Protein AF-A0A833ALJ0-F1 (afdb_monomer_lite)

Radius of gyration: 13.1 Å; chains: 1; bounding box: 25×31×36 Å

Sequence (56 aa):
MHGIQEWLSFYYKSPMVAKDLYPEHDIFIQLMKLKNTLRHLKGEDLITHLGLEYYD

Foldseek 3Di:
DDDADQLVLLVDPDGDDDPPDDRDDPNVVSVLSVVQVVCVVVVHDRDDPPPPVVVD

Secondary structure (DSSP, 8-state):
--S--GGGGGG-SS----TTPPPP--HHHHHHHHHHHHHHHHTPPPP-TT-GGG--

pLDDT: mean 89.47, std 11.44, range [56.19, 97.12]

Structure (mmCIF, N/CA/C/O backbone):
data_AF-A0A833ALJ0-F1
#
_entry.id   AF-A0A833ALJ0-F1
#
loop_
_atom_site.group_PDB
_atom_site.id
_atom_site.type_symbol
_atom_site.label_atom_id
_atom_site.label_alt_id
_atom_site.label_comp_id
_atom_site.label_asym_id
_atom_site.label_entity_id
_atom_site.label_seq_id
_atom_site.pdbx_PDB_ins_code
_atom_site.Cartn_x
_atom_site.Cartn_y
_atom_site.Cartn_z
_atom_site.occupancy
_atom_site.B_iso_or_equiv
_atom_site.auth_seq_id
_atom_site.auth_comp_id
_atom_site.auth_asym_id
_atom_site.auth_atom_id
_atom_site.pdbx_PDB_model_num
ATOM 1 N N . MET A 1 1 ? -11.795 -11.494 -0.467 1.00 73.31 1 MET A N 1
ATOM 2 C CA . MET A 1 1 ? -10.832 -11.018 -1.488 1.00 73.31 1 MET A CA 1
ATOM 3 C C . MET A 1 1 ? -10.395 -12.212 -2.325 1.00 73.31 1 MET A C 1
ATOM 5 O O . MET A 1 1 ? -10.127 -13.252 -1.739 1.00 73.31 1 MET A O 1
ATOM 9 N N . HIS A 1 2 ? -10.381 -12.100 -3.654 1.00 82.88 2 HIS A N 1
ATOM 10 C CA . HIS A 1 2 ? -9.895 -13.134 -4.579 1.00 82.88 2 HIS A CA 1
ATOM 11 C C . HIS A 1 2 ? -9.026 -12.475 -5.663 1.00 82.88 2 HIS A C 1
ATOM 13 O O . HIS A 1 2 ? -9.159 -11.276 -5.895 1.00 82.88 2 HIS A O 1
ATOM 19 N N . GLY A 1 3 ? -8.146 -13.239 -6.313 1.00 91.31 3 GLY A N 1
ATOM 20 C CA . GLY A 1 3 ? -7.247 -12.720 -7.351 1.00 91.31 3 GLY A CA 1
ATOM 21 C C . GLY A 1 3 ? -5.942 -12.117 -6.812 1.00 91.31 3 GLY A C 1
ATOM 22 O O . GLY A 1 3 ? -5.429 -12.552 -5.780 1.00 91.31 3 GLY A O 1
ATOM 23 N N . ILE A 1 4 ? -5.386 -11.147 -7.548 1.00 93.19 4 ILE A N 1
ATOM 24 C CA . ILE A 1 4 ? -4.094 -10.508 -7.254 1.00 93.19 4 ILE A CA 1
ATOM 25 C C . ILE A 1 4 ? -4.236 -9.592 -6.033 1.00 93.19 4 ILE A C 1
ATOM 27 O O . ILE A 1 4 ? -5.057 -8.678 -6.011 1.00 93.19 4 ILE A O 1
ATOM 31 N N . GLN A 1 5 ? -3.423 -9.838 -5.008 1.00 94.50 5 GLN A N 1
ATOM 32 C CA . GLN A 1 5 ? -3.434 -9.089 -3.751 1.00 94.50 5 GLN A CA 1
ATOM 33 C C . GLN A 1 5 ? -2.337 -8.021 -3.756 1.00 94.50 5 GLN A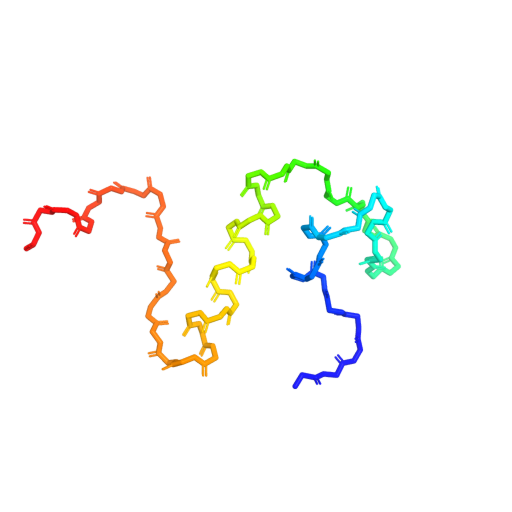 C 1
ATOM 35 O O . GLN A 1 5 ? -1.309 -8.168 -3.100 1.00 94.50 5 GLN A O 1
ATOM 40 N N . GLU A 1 6 ? -2.558 -6.937 -4.502 1.00 92.50 6 GLU A N 1
ATOM 41 C CA . GLU A 1 6 ? -1.547 -5.884 -4.705 1.00 92.50 6 GLU A CA 1
ATOM 42 C C . GLU A 1 6 ? -1.073 -5.224 -3.401 1.00 92.50 6 GLU A C 1
ATOM 44 O O . GLU A 1 6 ? 0.060 -4.773 -3.317 1.00 92.50 6 GLU A O 1
ATOM 49 N N . TRP A 1 7 ? -1.892 -5.208 -2.348 1.00 94.19 7 TRP A N 1
ATOM 50 C CA . TRP A 1 7 ? -1.532 -4.652 -1.037 1.00 94.19 7 TRP A CA 1
ATOM 51 C C . TRP A 1 7 ? -0.434 -5.442 -0.299 1.00 94.19 7 TRP A C 1
ATOM 53 O O . TRP A 1 7 ? 0.157 -4.925 0.647 1.00 94.19 7 TRP A O 1
ATOM 63 N N . LEU A 1 8 ? -0.116 -6.663 -0.745 1.00 95.62 8 LEU A N 1
ATOM 64 C CA . LEU A 1 8 ? 1.032 -7.437 -0.258 1.00 95.62 8 LEU A CA 1
ATOM 65 C C . LEU A 1 8 ? 2.347 -7.062 -0.962 1.00 95.62 8 LEU A C 1
ATOM 67 O O . LEU A 1 8 ? 3.396 -7.595 -0.601 1.00 95.62 8 LEU A O 1
ATOM 71 N N . SER A 1 9 ? 2.322 -6.137 -1.932 1.00 96.00 9 SER A N 1
ATOM 72 C CA . SER A 1 9 ? 3.498 -5.700 -2.700 1.00 96.00 9 SER A CA 1
ATOM 73 C C . SER A 1 9 ? 4.668 -5.251 -1.827 1.00 96.00 9 SER A C 1
ATOM 75 O O . SER A 1 9 ? 5.811 -5.424 -2.232 1.00 96.00 9 SER A O 1
ATOM 77 N N . PHE A 1 10 ? 4.389 -4.735 -0.625 1.00 97.12 10 PHE A N 1
ATOM 78 C CA . PHE A 1 10 ? 5.390 -4.300 0.354 1.00 97.12 10 PHE A CA 1
ATOM 79 C C . PHE A 1 10 ? 6.463 -5.362 0.657 1.00 97.12 10 PHE A C 1
ATOM 81 O O . PHE A 1 10 ? 7.609 -5.025 0.941 1.00 97.12 10 PHE A O 1
ATOM 88 N N . TYR A 1 11 ? 6.116 -6.649 0.580 1.00 97.00 11 TYR A N 1
ATOM 89 C CA . TYR A 1 11 ? 7.036 -7.746 0.889 1.00 97.00 11 TYR A CA 1
ATOM 90 C C . TYR A 1 11 ? 7.797 -8.291 -0.328 1.00 97.00 11 TYR A C 1
ATOM 92 O O . TYR A 1 11 ? 8.647 -9.168 -0.170 1.00 97.00 11 TYR A O 1
ATOM 100 N N . TYR A 1 12 ? 7.513 -7.808 -1.540 1.00 96.69 12 TYR A N 1
ATOM 101 C CA . TYR A 1 12 ? 8.036 -8.390 -2.774 1.00 96.69 12 TYR A CA 1
ATOM 102 C C . TYR A 1 12 ? 8.875 -7.396 -3.570 1.00 96.69 12 TYR A C 1
ATOM 104 O O . TYR A 1 12 ? 8.457 -6.280 -3.859 1.00 96.69 12 TYR A O 1
ATOM 112 N N . LYS A 1 13 ? 10.047 -7.853 -4.026 1.00 95.06 13 LYS A N 1
ATOM 113 C CA . LYS A 1 13 ? 10.911 -7.065 -4.917 1.00 95.06 13 LYS A CA 1
ATOM 114 C C . LYS A 1 13 ? 10.285 -6.836 -6.298 1.00 95.06 13 LYS A C 1
ATOM 116 O O . LYS A 1 13 ? 10.533 -5.795 -6.893 1.00 95.06 13 LYS A O 1
ATOM 121 N N . SER A 1 14 ? 9.480 -7.787 -6.776 1.00 95.25 14 SER A N 1
ATOM 122 C CA . SER A 1 14 ? 8.752 -7.719 -8.050 1.00 95.25 14 SER A CA 1
ATOM 123 C C . SER A 1 14 ? 7.254 -7.925 -7.797 1.00 95.25 14 SER A C 1
ATOM 125 O O . SER A 1 14 ? 6.787 -9.066 -7.837 1.00 95.25 14 SER A O 1
ATOM 127 N N . PRO A 1 15 ? 6.506 -6.858 -7.467 1.00 95.62 15 PRO A N 1
ATOM 128 C CA . PRO A 1 15 ? 5.080 -6.944 -7.178 1.00 95.62 15 PRO A CA 1
ATOM 129 C C . PRO A 1 15 ? 4.271 -7.470 -8.361 1.00 95.62 15 PRO A C 1
ATOM 131 O O . PRO A 1 15 ? 4.485 -7.070 -9.505 1.00 95.62 15 PRO A O 1
ATOM 134 N N . MET A 1 16 ? 3.305 -8.340 -8.074 1.00 95.31 16 MET A 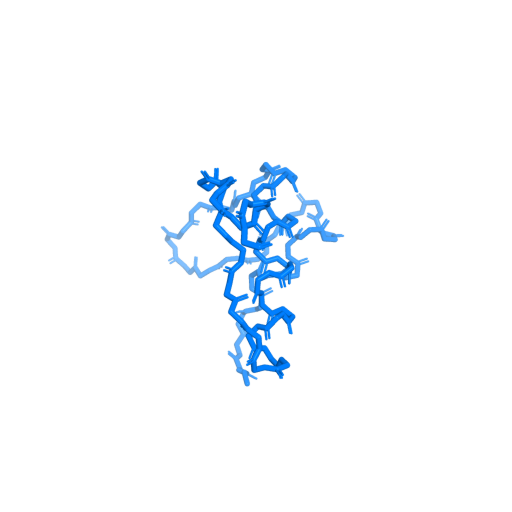N 1
ATOM 135 C CA . MET A 1 16 ? 2.311 -8.755 -9.057 1.00 95.31 16 MET A CA 1
ATOM 136 C C . MET A 1 16 ? 1.209 -7.697 -9.137 1.00 95.31 16 MET A C 1
ATOM 138 O O . MET A 1 16 ? 0.667 -7.299 -8.107 1.00 95.31 16 MET A O 1
ATOM 142 N N . VAL A 1 17 ? 0.870 -7.276 -10.353 1.00 95.00 17 VAL A N 1
ATOM 143 C CA . VAL A 1 17 ? -0.204 -6.316 -10.642 1.00 95.00 17 VAL A CA 1
ATOM 144 C C . VAL A 1 17 ? -1.100 -6.842 -11.753 1.00 95.00 17 VAL A C 1
ATOM 146 O O . VAL A 1 17 ? -0.729 -7.781 -12.467 1.00 95.00 17 VAL A O 1
ATOM 149 N N . ALA A 1 18 ? -2.298 -6.272 -11.887 1.00 94.19 18 ALA A N 1
ATOM 150 C CA . ALA A 1 18 ? -3.170 -6.608 -13.008 1.00 94.19 18 ALA A CA 1
ATOM 151 C C . ALA A 1 18 ? -2.502 -6.295 -14.361 1.00 94.19 18 ALA A C 1
ATOM 153 O O . ALA A 1 18 ? -1.574 -5.488 -14.460 1.00 94.19 18 ALA A O 1
ATOM 154 N N . LYS A 1 19 ? -2.983 -6.952 -15.422 1.00 94.44 19 LYS A N 1
ATOM 155 C CA . LYS A 1 19 ? -2.494 -6.714 -16.782 1.00 94.44 19 LYS A CA 1
ATOM 156 C C . LYS A 1 19 ? -2.623 -5.223 -17.124 1.00 94.44 19 LYS A C 1
ATOM 158 O O . LYS A 1 19 ? -3.626 -4.605 -16.784 1.00 94.44 19 LYS A O 1
ATOM 163 N N . ASP A 1 20 ? -1.605 -4.685 -17.791 1.00 94.12 20 ASP A N 1
ATOM 164 C CA . ASP A 1 20 ? -1.521 -3.289 -18.239 1.00 94.12 20 ASP A CA 1
ATOM 165 C C . ASP A 1 20 ? -1.342 -2.241 -17.113 1.00 94.12 20 ASP A C 1
ATOM 167 O O . ASP A 1 20 ? -1.334 -1.043 -17.391 1.00 94.12 20 ASP A O 1
ATOM 171 N N . LEU A 1 21 ? -1.117 -2.665 -15.858 1.00 93.31 21 LEU A N 1
ATOM 172 C CA . LEU A 1 21 ? -0.699 -1.778 -14.765 1.00 93.31 21 LEU A CA 1
ATOM 173 C C . LEU A 1 21 ? 0.824 -1.772 -14.577 1.00 93.31 21 LEU A C 1
ATOM 175 O O . LEU A 1 21 ? 1.502 -2.784 -14.754 1.00 93.31 21 LEU A O 1
ATOM 179 N N . TYR A 1 22 ? 1.356 -0.622 -14.159 1.00 93.50 22 TYR A N 1
ATOM 180 C CA . TYR A 1 22 ? 2.744 -0.508 -13.716 1.00 93.50 22 TYR A CA 1
ATOM 181 C C . TYR A 1 22 ? 2.877 -0.977 -12.255 1.00 93.50 22 TYR A C 1
ATOM 183 O O . TYR A 1 22 ? 2.094 -0.531 -11.409 1.00 93.50 22 TYR A O 1
ATOM 191 N N . PRO A 1 23 ? 3.846 -1.852 -11.925 1.00 95.19 23 PRO A N 1
ATOM 192 C CA . PRO A 1 23 ? 4.089 -2.262 -10.549 1.00 95.19 23 PRO A CA 1
ATOM 193 C C . PRO A 1 2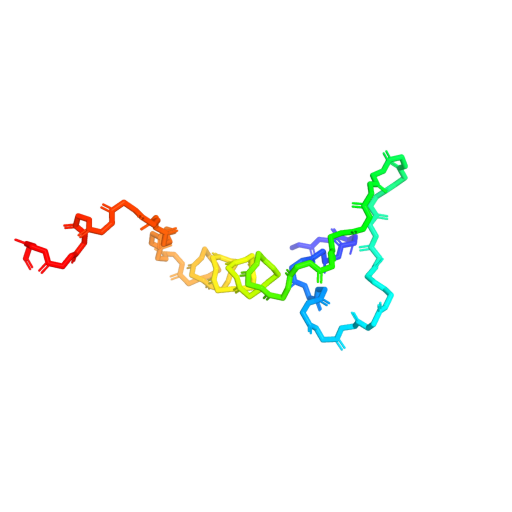3 ? 4.635 -1.098 -9.718 1.00 95.19 23 PRO A C 1
ATOM 195 O O . PRO A 1 23 ? 5.678 -0.527 -10.023 1.00 95.19 23 PRO A O 1
ATOM 198 N N . GLU A 1 24 ? 3.932 -0.757 -8.639 1.00 95.94 24 GLU A N 1
ATOM 199 C CA . GLU A 1 24 ? 4.392 0.247 -7.677 1.00 95.94 24 GLU A CA 1
ATOM 200 C C . GLU A 1 24 ? 5.645 -0.251 -6.946 1.00 95.94 24 GLU A C 1
ATOM 202 O O . GLU A 1 24 ? 5.636 -1.369 -6.436 1.00 95.94 24 GLU A O 1
ATOM 207 N N . HIS A 1 25 ? 6.681 0.580 -6.835 1.00 96.50 25 HIS A N 1
ATOM 208 C CA . HIS A 1 25 ? 7.945 0.262 -6.157 1.00 96.50 25 HIS A CA 1
ATOM 209 C C . HIS A 1 25 ? 8.320 1.264 -5.052 1.00 96.50 25 HIS A C 1
ATOM 211 O O . HIS A 1 25 ? 9.312 1.051 -4.354 1.00 96.50 25 HIS A O 1
ATOM 217 N N . ASP A 1 26 ? 7.538 2.326 -4.850 1.00 96.62 26 ASP A N 1
ATOM 218 C CA . ASP A 1 26 ? 7.685 3.219 -3.707 1.00 96.62 26 ASP A CA 1
ATOM 219 C C . ASP A 1 26 ? 7.226 2.518 -2.420 1.00 96.62 26 ASP A C 1
ATOM 221 O O . ASP A 1 26 ? 6.048 2.195 -2.225 1.00 96.62 26 ASP A O 1
ATOM 225 N N . ILE A 1 27 ? 8.175 2.303 -1.508 1.00 95.44 27 ILE A N 1
ATOM 226 C CA . ILE A 1 27 ? 7.950 1.544 -0.277 1.00 95.44 27 ILE A CA 1
ATOM 227 C C . ILE A 1 27 ? 6.941 2.222 0.665 1.00 95.44 27 ILE A C 1
ATOM 229 O O . ILE A 1 27 ? 6.249 1.533 1.417 1.00 95.44 27 ILE A O 1
ATOM 233 N N . PHE A 1 28 ? 6.812 3.552 0.621 1.00 95.38 28 PHE A N 1
ATOM 234 C CA . PHE A 1 28 ? 5.862 4.291 1.450 1.00 95.38 28 PHE A CA 1
ATOM 235 C C . PHE A 1 28 ? 4.439 4.148 0.915 1.00 95.38 28 PHE A C 1
ATOM 237 O O . PHE A 1 28 ? 3.515 3.916 1.698 1.00 95.38 28 PHE A O 1
ATOM 244 N N . ILE A 1 29 ? 4.262 4.191 -0.408 1.00 94.19 29 ILE A N 1
ATOM 245 C CA . ILE A 1 29 ? 2.962 3.943 -1.047 1.00 94.19 29 ILE A CA 1
ATOM 246 C C . ILE A 1 29 ? 2.520 2.497 -0.797 1.00 94.19 29 ILE A C 1
ATOM 248 O O . ILE A 1 29 ? 1.373 2.253 -0.416 1.00 94.19 29 ILE A O 1
ATOM 252 N N . GLN A 1 30 ? 3.424 1.526 -0.952 1.00 96.25 30 GLN A N 1
ATOM 253 C CA . GLN A 1 30 ? 3.131 0.121 -0.660 1.00 96.25 30 GLN A CA 1
ATOM 254 C C . GLN A 1 30 ? 2.752 -0.092 0.816 1.00 96.25 30 GLN A C 1
ATOM 256 O O . GLN A 1 30 ? 1.782 -0.793 1.111 1.00 96.25 30 GLN A O 1
ATOM 261 N N . LEU A 1 31 ? 3.464 0.551 1.749 1.00 96.12 31 LEU A N 1
ATOM 262 C CA . LEU A 1 31 ? 3.150 0.495 3.177 1.00 96.12 31 LEU A CA 1
ATOM 263 C C . LEU A 1 31 ? 1.788 1.130 3.496 1.00 96.12 31 LEU A C 1
ATOM 265 O O . LEU A 1 31 ? 1.034 0.592 4.308 1.00 96.12 31 LEU A O 1
ATOM 269 N N . MET A 1 32 ? 1.449 2.251 2.858 1.00 95.19 32 MET A N 1
ATOM 270 C CA . MET A 1 32 ? 0.135 2.880 2.990 1.00 95.19 32 MET A CA 1
ATOM 271 C C . MET A 1 32 ? -0.973 1.936 2.501 1.00 95.19 32 MET A C 1
ATOM 273 O O . MET A 1 32 ? -1.948 1.726 3.222 1.00 95.19 32 MET A O 1
ATOM 277 N N . LYS A 1 33 ? -0.807 1.305 1.326 1.00 94.81 33 LYS A N 1
ATOM 278 C CA . LYS A 1 33 ? -1.758 0.310 0.791 1.00 94.81 33 LYS A CA 1
ATOM 279 C C . LYS A 1 33 ? -1.956 -0.861 1.756 1.00 94.81 33 LYS A C 1
ATOM 281 O O . LYS A 1 33 ? -3.098 -1.249 2.008 1.00 94.81 33 LYS A O 1
ATOM 286 N N . LEU A 1 34 ? -0.871 -1.383 2.332 1.00 96.56 34 LEU A N 1
ATOM 287 C CA . LEU A 1 34 ? -0.916 -2.441 3.343 1.00 96.56 34 LEU A CA 1
ATOM 288 C C . LEU A 1 34 ? -1.740 -2.008 4.566 1.00 96.56 34 LEU A C 1
ATOM 290 O O . LEU A 1 34 ? -2.707 -2.679 4.924 1.00 96.56 34 LEU A O 1
ATOM 294 N N . LYS A 1 35 ? -1.403 -0.867 5.181 1.00 96.31 35 LYS A N 1
ATOM 295 C CA . LYS A 1 35 ? -2.092 -0.363 6.382 1.00 96.31 35 LYS A CA 1
ATOM 296 C C . LYS A 1 35 ? -3.576 -0.101 6.131 1.00 96.31 35 LYS A C 1
ATOM 298 O O . LYS A 1 35 ? -4.412 -0.557 6.905 1.00 96.31 35 LYS A O 1
ATOM 303 N N . ASN A 1 36 ? -3.904 0.575 5.035 1.00 95.81 36 ASN A N 1
ATOM 304 C CA . ASN A 1 36 ? -5.284 0.907 4.690 1.00 95.81 36 ASN A CA 1
ATOM 305 C C . ASN A 1 36 ? -6.118 -0.335 4.365 1.00 95.81 36 ASN A C 1
ATOM 307 O O . ASN A 1 36 ? -7.285 -0.398 4.742 1.00 95.81 36 ASN A O 1
ATOM 311 N N . THR A 1 37 ? -5.515 -1.365 3.767 1.00 95.38 37 THR A N 1
ATOM 312 C CA . THR A 1 37 ? -6.210 -2.643 3.560 1.00 95.38 37 THR A CA 1
ATOM 313 C C . THR A 1 37 ? -6.509 -3.337 4.890 1.00 95.38 37 THR A C 1
ATOM 315 O O . THR A 1 37 ? -7.624 -3.811 5.090 1.00 95.38 37 THR A O 1
ATOM 318 N N . LEU A 1 38 ? -5.559 -3.359 5.833 1.00 95.88 38 LEU A N 1
ATOM 319 C CA . LEU A 1 38 ? -5.781 -3.948 7.160 1.00 95.88 38 LEU A CA 1
ATOM 320 C C . LEU A 1 38 ? -6.858 -3.203 7.960 1.00 95.88 38 LEU A C 1
ATOM 322 O O . LEU A 1 38 ? -7.703 -3.850 8.576 1.00 95.88 38 LEU A O 1
ATOM 326 N N . ARG A 1 39 ? -6.861 -1.866 7.915 1.00 95.69 39 ARG A N 1
ATOM 327 C CA . ARG A 1 39 ? -7.888 -1.028 8.554 1.00 95.69 39 ARG A CA 1
ATOM 328 C C . ARG A 1 39 ? -9.266 -1.296 7.968 1.00 95.69 39 ARG A C 1
ATOM 330 O O . ARG A 1 39 ? -10.185 -1.622 8.712 1.00 95.69 39 ARG A O 1
ATOM 337 N N . HIS A 1 40 ? -9.372 -1.328 6.640 1.00 94.38 40 HIS A N 1
ATOM 338 C CA . HIS A 1 40 ? -10.612 -1.693 5.960 1.00 94.38 40 HIS A CA 1
ATOM 339 C C . HIS A 1 40 ? -11.125 -3.083 6.375 1.00 94.38 40 HIS A C 1
ATOM 341 O O . HIS A 1 40 ? -12.304 -3.241 6.680 1.00 94.38 40 HIS A O 1
ATOM 347 N N . LEU A 1 41 ? -10.243 -4.087 6.465 1.00 94.94 41 LEU A N 1
ATOM 348 C CA . LEU A 1 41 ? -10.607 -5.434 6.930 1.00 94.94 41 LEU A CA 1
ATOM 349 C C . LEU A 1 41 ? -11.069 -5.470 8.395 1.00 94.94 41 LEU A C 1
ATOM 351 O O . LEU A 1 41 ? -11.788 -6.390 8.786 1.00 94.94 41 LEU A O 1
ATOM 355 N N . LYS A 1 42 ? -10.654 -4.496 9.208 1.00 95.69 42 LYS A N 1
ATOM 356 C CA . LYS A 1 42 ? -11.095 -4.314 10.596 1.00 95.69 42 LYS A CA 1
ATOM 357 C C . LYS A 1 42 ? -12.307 -3.391 10.743 1.00 95.69 42 LYS A C 1
ATOM 359 O O . LYS A 1 42 ? -12.794 -3.248 11.858 1.00 95.69 42 LYS A O 1
ATOM 364 N N . GLY A 1 43 ? -12.822 -2.832 9.647 1.00 95.19 43 GLY A N 1
ATOM 365 C CA . GLY A 1 43 ? -13.913 -1.858 9.678 1.00 95.19 43 GLY A CA 1
ATOM 366 C C . GLY A 1 43 ? -13.493 -0.481 10.200 1.00 95.19 43 GLY A C 1
ATOM 367 O O . GLY A 1 43 ? -14.352 0.282 10.620 1.00 95.19 43 GLY A O 1
ATOM 368 N N . GLU A 1 44 ? -12.193 -0.178 10.198 1.00 94.31 44 GLU A N 1
ATOM 369 C CA . GLU A 1 44 ? -11.650 1.138 10.546 1.00 94.31 44 GLU A CA 1
ATOM 370 C C . GLU A 1 44 ? -11.571 2.051 9.315 1.00 94.31 44 GLU A C 1
ATOM 372 O O . GLU A 1 44 ? -11.385 1.585 8.184 1.00 94.31 44 GLU A O 1
ATOM 377 N N . ASP A 1 45 ? -11.630 3.362 9.551 1.00 91.25 45 ASP A N 1
ATOM 378 C CA . ASP A 1 45 ? -11.452 4.380 8.517 1.00 91.25 45 ASP A CA 1
ATOM 379 C C . ASP A 1 45 ? -10.035 4.366 7.937 1.00 91.25 45 ASP A C 1
ATOM 381 O O . ASP A 1 45 ? -9.052 4.084 8.628 1.00 91.25 45 ASP A O 1
ATOM 385 N N . LEU A 1 46 ? -9.914 4.681 6.648 1.00 90.75 46 LEU A N 1
ATOM 386 C CA . LEU A 1 46 ? -8.623 4.738 5.962 1.00 90.75 46 LEU A CA 1
ATOM 387 C C . LEU A 1 46 ? -7.787 5.911 6.483 1.00 90.75 46 LEU A C 1
ATOM 389 O O . LEU A 1 46 ? -8.314 6.989 6.727 1.00 90.75 46 LEU A O 1
ATOM 393 N N . ILE A 1 47 ? -6.473 5.718 6.578 1.00 85.62 47 ILE A N 1
ATOM 394 C CA . ILE A 1 47 ? -5.539 6.791 6.923 1.00 85.62 47 ILE A CA 1
ATOM 395 C C . ILE A 1 47 ? -5.479 7.765 5.753 1.00 85.62 47 ILE A C 1
ATOM 397 O O . ILE A 1 47 ? -5.153 7.368 4.626 1.00 85.62 47 ILE A O 1
ATOM 401 N N . THR A 1 48 ? -5.719 9.042 6.041 1.00 81.19 48 THR A N 1
ATOM 402 C CA . THR A 1 48 ? -5.499 10.130 5.091 1.00 81.19 48 THR A CA 1
ATOM 403 C C . THR A 1 48 ? -4.292 10.965 5.523 1.00 81.19 48 THR A C 1
ATOM 405 O O . THR A 1 48 ? -4.142 11.344 6.680 1.00 81.19 48 THR A O 1
ATOM 408 N N . HIS A 1 49 ? -3.393 11.297 4.594 1.00 69.50 49 HIS A N 1
ATOM 409 C CA . HIS A 1 49 ? -2.211 12.124 4.896 1.00 69.50 49 HIS A CA 1
ATOM 410 C C . HIS A 1 49 ? -2.536 13.616 5.099 1.00 69.50 49 HIS A C 1
ATOM 412 O O . HIS A 1 49 ? -1.645 14.458 5.032 1.00 69.50 49 HIS A O 1
ATOM 418 N N . LEU A 1 50 ? -3.805 13.961 5.335 1.00 72.56 50 LEU A N 1
ATOM 419 C CA . LEU A 1 50 ? -4.248 15.339 5.541 1.00 72.56 50 LEU A CA 1
ATOM 420 C C 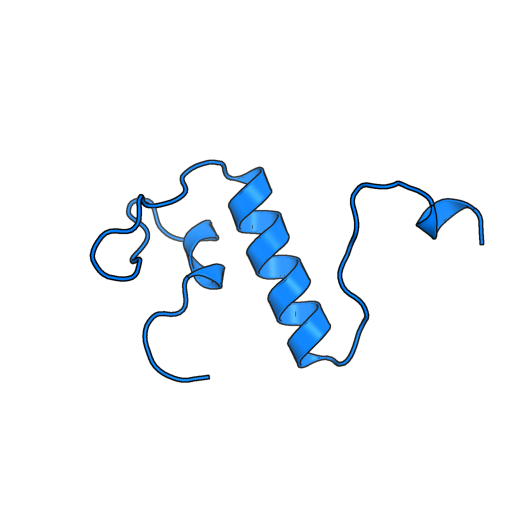. LEU A 1 50 ? -3.899 15.861 6.944 1.00 72.56 50 LEU A C 1
ATOM 422 O O . LEU A 1 50 ? -3.978 17.062 7.173 1.00 72.56 50 LEU A O 1
ATOM 426 N N . GLY A 1 51 ? -3.497 14.983 7.875 1.00 63.91 51 GLY A N 1
ATOM 427 C CA . GLY A 1 51 ? -3.027 15.370 9.213 1.00 63.91 51 GLY A CA 1
ATOM 428 C C . GLY A 1 51 ? -4.110 15.954 10.125 1.00 63.91 51 GLY A C 1
ATOM 429 O O . GLY A 1 51 ? -3.803 16.382 11.233 1.00 63.91 51 GLY A O 1
ATOM 430 N N . LEU A 1 52 ? -5.368 15.957 9.676 1.00 65.94 52 LEU A N 1
ATOM 431 C CA . LEU A 1 52 ? -6.512 16.457 10.439 1.00 65.94 52 LEU A CA 1
ATOM 432 C C . LEU A 1 52 ? -6.879 15.529 11.610 1.00 65.94 52 LEU A C 1
ATOM 434 O O . LEU A 1 52 ? -7.447 15.990 12.587 1.00 65.94 52 LEU A O 1
ATOM 438 N N . GLU A 1 53 ? -6.468 14.259 11.553 1.00 63.22 53 GLU A N 1
ATOM 439 C CA . GLU A 1 53 ? -6.756 13.222 12.558 1.00 63.22 53 GLU A CA 1
ATOM 440 C C . GLU A 1 53 ? -6.025 13.428 13.907 1.00 63.22 53 GLU A C 1
ATOM 442 O O . GLU A 1 53 ? -6.322 12.733 14.871 1.00 63.22 53 GLU A O 1
ATOM 447 N N . TYR A 1 54 ? -5.059 14.356 13.998 1.00 58.22 54 TYR A N 1
ATOM 448 C CA . TYR A 1 54 ? -4.317 14.649 15.241 1.00 58.22 54 TYR A CA 1
ATOM 449 C C . TYR A 1 54 ? -4.939 15.757 16.103 1.00 58.22 54 TYR A C 1
ATOM 451 O O . TYR A 1 54 ? -4.436 16.016 17.197 1.00 58.22 54 TYR A O 1
ATOM 459 N N . TYR A 1 55 ? -5.950 16.458 15.588 1.00 60.03 55 TYR A N 1
ATOM 460 C CA . TYR A 1 55 ? -6.516 17.654 16.221 1.00 60.03 55 TY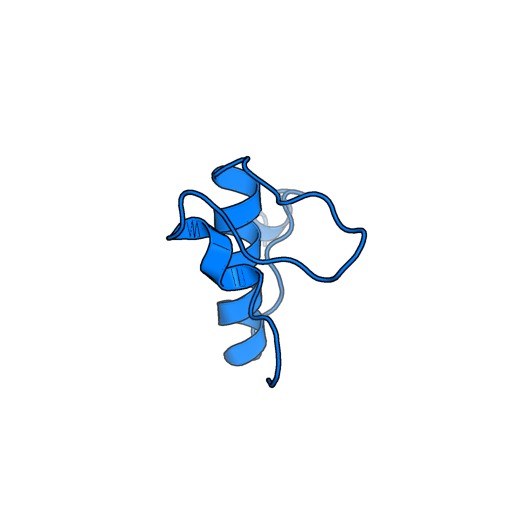R A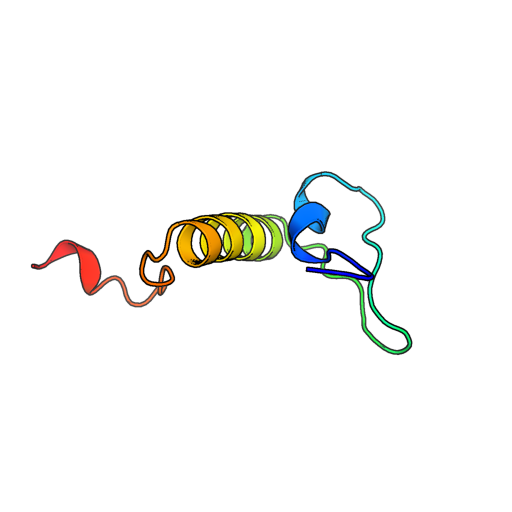 CA 1
ATOM 461 C C . TYR A 1 55 ? -7.916 17.441 16.820 1.00 60.03 55 TYR A C 1
ATOM 463 O O . TYR A 1 55 ? -8.469 18.403 17.355 1.00 60.03 55 TYR A O 1
ATOM 471 N N . ASP A 1 56 ? -8.446 16.217 16.752 1.00 56.19 56 ASP A N 1
ATOM 472 C CA . ASP A 1 56 ? -9.667 15.781 17.449 1.00 56.19 56 ASP A CA 1
ATOM 473 C C . ASP A 1 56 ? -9.361 15.156 18.823 1.00 56.19 56 ASP A C 1
ATOM 475 O O . ASP A 1 56 ? -8.305 14.491 18.969 1.00 56.19 56 ASP A O 1
#